Protein AF-A0A3N5G4N9-F1 (afdb_monomer_lite)

Secondary structure (DSSP, 8-state):
--HHHHHHHHHHHHHHIIIIITTTT---EEE--S---HHHHHHHHTTSSEEEETTTTB-SSSBPPHHHHHHHHHHHHHHHHTT-EEEEEEE--TT-HHHHHHHHHHHHHH-SSSEEEEEE-GGGTT-----GGGG----SB-S--EEETTEEEEEETTEEEEEETTTTEEEEEE--

Sequence (176 aa):
SDAAYKDDVAGFLEYLYSGYFHPQQRPLYANIIETRDPLVWNRYLQFLDGAMLEDFALGWDSYLNPFEWEQHMRMAETAQAQGKYAILVSQGAQNDLARQQFAFASYMLVANGFASFRYADADYYDEAWMYENYRLALGAPLGMRYQEGGAWRRDFENGTVSVDPAWHTAGIELKP

pLDDT: mean 95.36, std 4.6, range [60.84, 98.81]

Radius of gyration: 16.89 Å; chains: 1; bounding box: 38×44×47 Å

Foldseek 3Di:
DDPVVLVVLLVVLQCCQVVPAVVVVHFFEEADPVDLPLVSVVSSLVSGLAYEDAAQQQDQEGGDAPVSNVSSLVSLQVCVVVNHAYEYEHADDLPPVLLVQQRVLSCVLRDDPRYDYAYYHPVCPPDGRDDPLVVDCQAAWPDHWDDDDQWIKTHGPFWIWIHRSNVSGIDTDGHD

Structure (mmCIF, N/CA/C/O backbone):
data_AF-A0A3N5G4N9-F1
#
_entry.id   AF-A0A3N5G4N9-F1
#
loop_
_atom_site.group_PDB
_atom_site.id
_atom_site.type_symbol
_atom_site.label_atom_id
_atom_site.label_alt_id
_atom_site.label_comp_id
_atom_site.la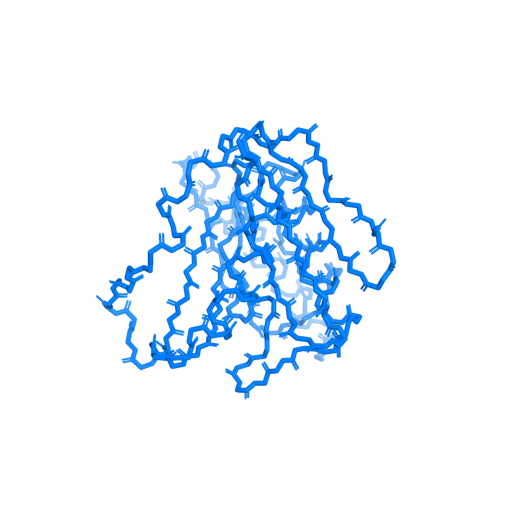bel_asym_id
_atom_site.label_entity_id
_atom_site.label_seq_id
_atom_site.pdbx_PDB_ins_code
_atom_site.Cartn_x
_atom_site.Cartn_y
_atom_site.Cartn_z
_atom_site.occupancy
_atom_site.B_iso_or_equiv
_atom_site.auth_seq_id
_atom_site.auth_comp_id
_atom_site.auth_asym_id
_atom_site.auth_atom_id
_atom_site.pdbx_PDB_model_num
ATOM 1 N N . SER A 1 1 ? -12.369 -21.715 -1.210 1.00 60.84 1 SER A N 1
ATOM 2 C CA . SER A 1 1 ? -12.663 -22.188 0.154 1.00 60.84 1 SER A CA 1
ATOM 3 C C . SER A 1 1 ? -14.154 -22.446 0.278 1.00 60.84 1 SER A C 1
ATOM 5 O O . SER A 1 1 ? -14.917 -21.928 -0.534 1.00 60.84 1 SER A O 1
ATOM 7 N N . ASP A 1 2 ? -14.550 -23.207 1.290 1.00 85.75 2 ASP A N 1
ATOM 8 C CA . ASP A 1 2 ? -15.950 -23.382 1.667 1.00 85.75 2 ASP A CA 1
ATOM 9 C C . ASP A 1 2 ? -16.543 -22.056 2.190 1.00 85.75 2 ASP A C 1
ATOM 11 O O . ASP A 1 2 ? -15.839 -21.270 2.834 1.00 85.75 2 ASP A O 1
ATOM 15 N N . ALA A 1 3 ? -17.806 -21.776 1.864 1.00 86.56 3 ALA A N 1
ATOM 16 C CA . ALA A 1 3 ? -18.514 -20.585 2.332 1.00 86.56 3 ALA A CA 1
ATOM 17 C C . ALA A 1 3 ? -18.782 -20.668 3.840 1.00 86.56 3 ALA A C 1
ATOM 19 O O . ALA A 1 3 ? -18.582 -19.677 4.536 1.00 86.56 3 ALA A O 1
ATOM 20 N N . ALA A 1 4 ? -19.105 -21.866 4.344 1.00 91.19 4 ALA A N 1
ATOM 21 C CA . ALA A 1 4 ? -19.313 -22.106 5.771 1.00 91.19 4 ALA A CA 1
ATOM 22 C C . ALA A 1 4 ? -18.055 -21.774 6.586 1.00 91.19 4 ALA A C 1
ATOM 24 O O . ALA A 1 4 ? -18.122 -21.040 7.563 1.00 91.19 4 ALA A O 1
ATOM 25 N N . TYR A 1 5 ? -16.880 -22.198 6.109 1.00 91.12 5 TYR A N 1
ATOM 26 C CA . TYR A 1 5 ? -15.610 -21.843 6.745 1.00 91.12 5 TYR A CA 1
ATOM 27 C C . TYR A 1 5 ? -15.390 -20.323 6.816 1.00 91.12 5 TYR A C 1
ATOM 29 O O . TYR A 1 5 ? -14.941 -19.804 7.834 1.00 91.12 5 TYR A O 1
ATOM 37 N N . LYS A 1 6 ? -15.722 -19.588 5.744 1.00 92.31 6 LYS A N 1
ATOM 38 C CA . LYS A 1 6 ? -15.614 -18.121 5.739 1.00 92.31 6 LYS A CA 1
ATOM 39 C C . LYS A 1 6 ? -16.591 -17.469 6.725 1.00 92.31 6 LYS A C 1
ATOM 41 O O . LYS A 1 6 ? -16.259 -16.456 7.336 1.00 92.31 6 LYS A O 1
ATOM 46 N N . ASP A 1 7 ? -17.784 -18.033 6.884 1.00 93.62 7 ASP A N 1
ATOM 47 C CA . ASP A 1 7 ? -18.762 -17.570 7.870 1.00 93.62 7 ASP A CA 1
ATOM 48 C C . ASP A 1 7 ? -18.278 -17.807 9.305 1.00 93.62 7 ASP A C 1
ATOM 50 O O . ASP A 1 7 ? -18.347 -16.892 10.128 1.00 93.62 7 ASP A O 1
ATOM 54 N N . ASP A 1 8 ? -17.714 -18.984 9.577 1.00 94.94 8 ASP A N 1
ATOM 55 C CA . ASP A 1 8 ? -17.178 -19.344 10.891 1.00 94.94 8 ASP A CA 1
ATOM 56 C C . ASP A 1 8 ? -16.013 -18.432 11.300 1.00 94.94 8 ASP A C 1
ATOM 58 O O . ASP A 1 8 ? -15.968 -17.955 12.436 1.00 94.94 8 ASP A O 1
ATOM 62 N N . VAL A 1 9 ? -15.098 -18.122 10.371 1.00 95.25 9 VAL A N 1
ATOM 63 C CA . VAL A 1 9 ? -14.001 -17.171 10.623 1.00 95.25 9 VAL A CA 1
ATOM 64 C C . VAL A 1 9 ? -14.551 -15.784 10.958 1.00 95.25 9 VAL A C 1
ATOM 66 O O . VAL A 1 9 ? -14.109 -15.175 11.931 1.00 95.25 9 VAL A O 1
ATOM 69 N N . ALA A 1 10 ? -15.546 -15.293 10.211 1.00 95.75 10 ALA A N 1
ATOM 70 C CA . ALA A 1 10 ? -16.161 -13.998 10.503 1.00 95.75 10 ALA A CA 1
ATOM 71 C C . ALA A 1 10 ? -16.814 -13.972 11.897 1.00 95.75 10 ALA A C 1
ATOM 73 O O . ALA A 1 10 ? -16.592 -13.026 12.649 1.00 95.75 10 ALA A O 1
ATOM 74 N N . GLY A 1 11 ? -17.567 -15.016 12.261 1.00 97.12 11 GLY A N 1
ATOM 75 C CA . GLY A 1 11 ? -18.198 -15.119 13.581 1.00 97.12 11 GLY A CA 1
ATOM 76 C C . GLY A 1 11 ? -17.182 -15.223 14.721 1.00 97.12 11 GLY A C 1
ATOM 77 O O . GLY A 1 11 ? -17.363 -14.623 15.781 1.00 97.12 11 GLY A O 1
ATOM 78 N N . PHE A 1 12 ? -16.071 -15.928 14.499 1.00 96.94 12 PHE A N 1
ATOM 79 C CA . PHE A 1 12 ? -14.979 -16.001 15.467 1.00 96.94 12 PHE A CA 1
ATOM 80 C C . PHE A 1 12 ? -14.306 -14.639 15.684 1.00 96.94 12 PHE A C 1
ATOM 82 O O . PHE A 1 12 ? -14.073 -14.244 16.829 1.00 96.94 12 PHE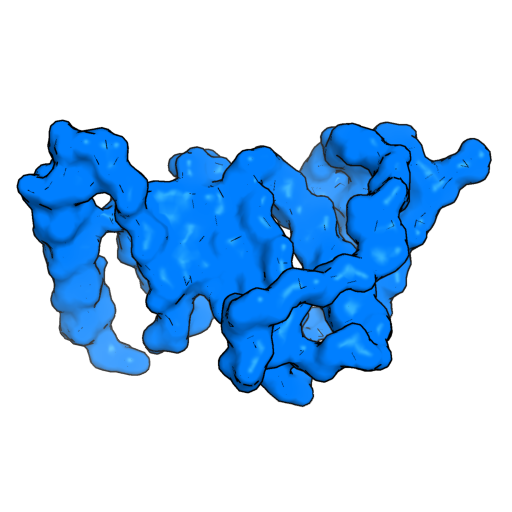 A O 1
ATOM 89 N N . LEU A 1 13 ? -14.038 -13.896 14.605 1.00 97.50 13 LEU A N 1
ATOM 90 C CA . LEU A 1 13 ? -13.487 -12.542 14.690 1.00 97.50 13 LEU A CA 1
ATOM 91 C C . LEU A 1 13 ? -14.443 -11.591 15.418 1.00 97.50 13 LEU A C 1
ATOM 93 O O . LEU A 1 13 ? -14.007 -10.864 16.308 1.00 97.50 13 LEU A O 1
ATOM 97 N N . GLU A 1 14 ? -15.740 -11.635 15.107 1.00 98.12 14 GLU A N 1
ATOM 98 C CA . GLU A 1 14 ? -16.757 -10.834 15.797 1.00 98.12 14 GLU A CA 1
ATOM 99 C C . GLU A 1 14 ? -16.785 -11.130 17.300 1.00 98.12 14 GLU A C 1
ATOM 101 O O . GLU A 1 14 ? -16.775 -10.202 18.116 1.00 98.12 14 GLU A O 1
ATOM 106 N N . TYR A 1 15 ? -16.766 -12.411 17.677 1.00 98.19 15 TYR A N 1
ATOM 107 C CA . TYR A 1 15 ? -16.748 -12.837 19.075 1.00 98.19 15 TYR A CA 1
ATOM 108 C C . TYR A 1 15 ? -15.516 -12.306 19.824 1.00 98.19 15 TYR A C 1
ATOM 110 O O . TYR A 1 15 ? -15.647 -11.749 20.917 1.00 98.19 15 TYR A O 1
ATOM 118 N N . LEU A 1 16 ? -14.320 -12.426 19.237 1.00 97.81 16 LEU A N 1
ATOM 119 C CA . LEU A 1 16 ? -13.088 -11.906 19.839 1.00 97.81 16 LEU A CA 1
ATOM 120 C C . LEU A 1 16 ? -13.094 -10.378 19.936 1.00 97.81 16 LEU A C 1
ATOM 122 O O . LEU A 1 16 ? -12.742 -9.818 20.981 1.00 97.81 16 LEU A O 1
ATOM 126 N N . TYR A 1 17 ? -13.483 -9.705 18.853 1.00 98.06 17 TYR A N 1
ATOM 127 C CA . TYR A 1 17 ? -13.454 -8.252 18.763 1.00 98.06 17 TYR A CA 1
ATOM 128 C C . TYR A 1 17 ? -14.420 -7.626 19.763 1.00 98.06 17 TYR A C 1
ATOM 130 O O . TYR A 1 17 ? -14.009 -6.835 20.612 1.00 98.06 17 TYR A O 1
ATOM 138 N N . SER A 1 18 ? -15.691 -8.030 19.711 1.00 97.19 18 SER A N 1
ATOM 139 C CA . SER A 1 18 ? -16.747 -7.469 20.557 1.00 97.19 18 SER A CA 1
ATOM 140 C C . SER A 1 18 ? -16.674 -7.945 22.009 1.00 97.19 18 SER A C 1
ATOM 142 O O . SER A 1 18 ? -17.026 -7.191 22.914 1.00 97.19 18 SER A O 1
ATOM 144 N N . GLY A 1 19 ? -16.202 -9.172 22.248 1.00 97.44 19 GLY A N 1
ATOM 145 C CA . GLY A 1 19 ? -16.170 -9.780 23.576 1.00 97.44 19 GLY A CA 1
ATOM 146 C C . GLY A 1 19 ? -14.926 -9.447 24.397 1.00 97.44 19 GLY A C 1
ATOM 147 O O . GLY A 1 19 ? -14.992 -9.455 25.627 1.00 97.44 19 GLY A O 1
ATOM 148 N N . TYR A 1 20 ? -13.792 -9.152 23.750 1.00 97.12 20 TYR A N 1
ATOM 149 C CA . TYR A 1 20 ? -12.517 -8.970 24.446 1.00 97.12 20 TYR A CA 1
ATOM 150 C C . TYR A 1 20 ? -11.731 -7.739 23.994 1.00 97.12 20 TYR A C 1
ATOM 152 O O . TYR A 1 20 ? -11.414 -6.894 24.826 1.00 97.12 20 TYR A O 1
ATOM 160 N N . PHE A 1 21 ? -11.403 -7.609 22.708 1.00 98.12 21 PHE A N 1
ATOM 161 C CA . PHE A 1 21 ? -10.451 -6.583 22.261 1.00 98.12 21 PHE A CA 1
ATOM 162 C C . PHE A 1 21 ? -11.024 -5.164 22.338 1.00 98.12 21 PHE A C 1
ATOM 164 O O . PHE A 1 21 ? -10.458 -4.305 23.022 1.00 98.12 21 PHE A O 1
ATOM 171 N N . HIS A 1 22 ? -12.179 -4.934 21.712 1.00 95.81 22 HIS A N 1
ATOM 172 C CA . HIS A 1 22 ? -12.787 -3.611 21.628 1.00 95.81 22 HIS A CA 1
ATOM 173 C C . HIS A 1 22 ? -13.201 -3.045 23.003 1.00 95.81 22 HIS A C 1
ATOM 175 O O . HIS A 1 22 ? -12.809 -1.915 23.307 1.00 95.81 22 HIS A O 1
ATOM 181 N N . PRO A 1 23 ? -13.873 -3.801 23.905 1.00 97.62 23 PRO A N 1
ATOM 182 C CA . PRO A 1 23 ? -14.206 -3.300 25.245 1.00 97.62 23 PRO A CA 1
ATOM 183 C C . PRO A 1 23 ? -12.982 -2.959 26.102 1.00 97.62 23 PRO A C 1
ATOM 185 O O . PRO A 1 23 ? -13.058 -2.097 26.975 1.00 97.62 23 PRO A O 1
ATOM 188 N N . GLN A 1 24 ? -11.853 -3.633 25.863 1.00 97.62 24 GLN A N 1
ATOM 189 C CA . GLN A 1 24 ? -10.592 -3.404 26.573 1.00 97.62 24 GLN A CA 1
ATOM 190 C C . GLN A 1 24 ? -9.720 -2.335 25.901 1.00 97.62 24 GLN A C 1
ATOM 192 O O . GLN A 1 24 ? -8.593 -2.116 26.346 1.00 97.62 24 GLN A O 1
ATOM 197 N N . GLN A 1 25 ? -10.211 -1.690 24.833 1.00 96.50 25 GLN A N 1
ATOM 198 C CA . GLN A 1 25 ? -9.469 -0.705 24.038 1.00 96.50 25 GLN A CA 1
ATOM 199 C C . GLN A 1 25 ? -8.128 -1.249 23.520 1.00 96.50 25 GLN A C 1
ATOM 201 O O . GLN A 1 25 ? -7.128 -0.533 23.452 1.00 96.50 25 GLN A O 1
ATOM 206 N N . ARG A 1 26 ? -8.091 -2.541 23.180 1.00 96.94 26 ARG A N 1
ATOM 207 C CA . ARG A 1 26 ? -6.909 -3.199 22.620 1.00 96.94 26 ARG A CA 1
ATOM 208 C C . ARG A 1 26 ? -7.102 -3.374 21.123 1.00 96.94 26 ARG A C 1
ATOM 210 O O . ARG A 1 26 ? -8.123 -3.942 20.741 1.00 96.94 26 ARG A O 1
ATOM 217 N N . PRO A 1 27 ? -6.139 -2.949 20.291 1.00 97.12 27 PRO A N 1
ATOM 218 C CA . PRO A 1 27 ? -6.274 -3.131 18.863 1.00 97.12 27 PRO A CA 1
ATOM 219 C C . PRO A 1 27 ? -6.158 -4.611 18.488 1.00 97.12 27 PRO A C 1
ATOM 221 O O . PRO A 1 27 ? -5.326 -5.336 19.044 1.00 97.12 27 PRO A O 1
ATOM 224 N N . LEU A 1 28 ? -6.969 -5.042 17.526 1.00 97.69 28 LEU A N 1
ATOM 225 C CA . LEU A 1 28 ? -6.906 -6.368 16.924 1.00 97.69 28 LEU A CA 1
ATOM 226 C C . LEU A 1 28 ? -6.507 -6.256 15.452 1.00 97.69 28 LEU A C 1
ATOM 228 O O . LEU A 1 28 ? -7.251 -5.715 14.635 1.00 97.69 28 LEU A O 1
ATOM 232 N N . TYR A 1 29 ? -5.342 -6.805 15.120 1.00 97.06 29 TYR A N 1
ATOM 233 C CA . TYR A 1 29 ? -4.839 -6.900 13.753 1.00 97.06 29 TYR A CA 1
ATOM 234 C C . TYR A 1 29 ? -4.744 -8.364 13.338 1.00 97.06 29 TYR A C 1
ATOM 236 O O . TYR A 1 29 ? -4.354 -9.206 14.149 1.00 97.06 29 TYR A O 1
ATOM 244 N N . ALA A 1 30 ? -5.057 -8.666 12.080 1.00 95.69 30 ALA A N 1
ATOM 245 C CA . ALA A 1 30 ? -4.923 -10.013 11.531 1.00 95.69 30 ALA A CA 1
ATOM 246 C C . ALA A 1 30 ? -4.026 -10.030 10.292 1.00 95.69 30 ALA A C 1
ATOM 248 O O . ALA A 1 30 ? -4.042 -9.093 9.495 1.00 95.69 30 ALA A O 1
ATOM 249 N N . ASN A 1 31 ? -3.288 -11.124 10.109 1.00 94.25 31 ASN A N 1
ATOM 250 C CA . ASN A 1 31 ? -2.727 -11.475 8.809 1.00 94.25 31 ASN A CA 1
ATOM 251 C C . ASN A 1 31 ? -3.743 -12.351 8.064 1.00 94.25 31 ASN A C 1
ATOM 253 O O . ASN A 1 31 ? -3.988 -13.482 8.483 1.00 94.25 31 ASN A O 1
ATOM 257 N N . ILE A 1 32 ? -4.380 -11.802 7.026 1.00 91.31 32 ILE A N 1
ATOM 258 C CA . ILE A 1 32 ? -5.468 -12.459 6.284 1.00 91.31 32 ILE A CA 1
ATOM 259 C C . ILE A 1 32 ? -4.869 -13.100 5.027 1.00 91.31 32 ILE A C 1
ATOM 261 O O . ILE A 1 32 ? -4.828 -12.483 3.964 1.00 91.31 32 ILE A O 1
ATOM 265 N N . ILE A 1 33 ? -4.374 -14.332 5.160 1.00 85.75 33 ILE A N 1
ATOM 266 C CA . ILE A 1 33 ? -3.656 -15.067 4.097 1.00 85.75 33 ILE A CA 1
ATOM 267 C C . ILE A 1 33 ? -4.523 -16.115 3.392 1.00 85.75 33 ILE A C 1
ATOM 269 O O . ILE A 1 33 ? -4.200 -16.592 2.307 1.00 85.75 33 ILE A O 1
ATOM 273 N N . GLU A 1 34 ? -5.637 -16.502 4.003 1.00 79.44 34 GLU A N 1
ATOM 274 C CA . GLU A 1 34 ? -6.504 -17.586 3.546 1.00 79.44 34 GLU A CA 1
ATOM 275 C C . GLU A 1 34 ? -7.362 -17.213 2.328 1.00 79.44 34 GLU A C 1
ATOM 277 O O . GLU A 1 34 ? -8.017 -18.073 1.730 1.00 79.44 34 GLU A O 1
ATOM 282 N N . THR A 1 35 ? -7.398 -15.929 1.963 1.00 82.44 35 THR A N 1
ATOM 283 C CA . THR A 1 35 ? -8.207 -15.415 0.861 1.00 82.44 35 THR A CA 1
ATOM 284 C C . THR A 1 35 ? -7.587 -14.173 0.226 1.00 82.44 35 THR A C 1
ATOM 286 O O . THR A 1 35 ? -7.153 -13.261 0.918 1.00 82.44 35 THR A O 1
ATOM 289 N N . ARG A 1 36 ? -7.641 -14.108 -1.109 1.00 79.81 36 ARG A N 1
ATOM 290 C CA . ARG A 1 36 ? -7.368 -12.890 -1.896 1.00 79.81 36 ARG A CA 1
ATOM 291 C C . ARG A 1 36 ? -8.641 -12.199 -2.394 1.00 79.81 36 ARG A C 1
ATOM 293 O O . ARG A 1 36 ? -8.575 -11.219 -3.119 1.00 79.81 36 ARG A O 1
ATOM 300 N N . ASP A 1 37 ? -9.813 -12.729 -2.037 1.00 88.62 37 ASP A N 1
ATOM 301 C CA . ASP A 1 37 ? -11.107 -12.139 -2.387 1.00 88.62 37 ASP A CA 1
ATOM 302 C C . ASP A 1 37 ? -11.346 -10.857 -1.565 1.00 88.62 37 ASP A C 1
ATOM 304 O O . ASP A 1 37 ? -11.524 -10.959 -0.341 1.00 88.62 37 ASP A O 1
ATOM 308 N N . PRO A 1 38 ? -11.405 -9.667 -2.200 1.00 90.31 38 PRO A N 1
ATOM 309 C CA . PRO A 1 38 ? -11.577 -8.404 -1.488 1.00 90.31 38 PRO A CA 1
ATOM 310 C C . PRO A 1 38 ? -12.880 -8.328 -0.687 1.00 90.31 38 PRO A C 1
ATOM 312 O O . PRO A 1 38 ? -12.927 -7.641 0.332 1.00 90.31 38 PRO A O 1
ATOM 315 N N . LEU A 1 39 ? -13.939 -9.032 -1.108 1.00 91.88 39 LEU A N 1
ATOM 316 C CA . LEU A 1 39 ? -15.220 -9.023 -0.395 1.00 91.88 39 LEU A CA 1
ATOM 317 C C . LEU A 1 39 ? -15.115 -9.757 0.941 1.00 91.88 39 LEU A C 1
ATOM 319 O O . LEU A 1 39 ? -15.643 -9.297 1.952 1.00 91.88 39 LEU A O 1
ATOM 323 N N . VAL A 1 40 ? -14.409 -10.886 0.950 1.00 93.00 40 VAL A N 1
ATOM 324 C CA . VAL A 1 40 ? -14.195 -11.688 2.160 1.00 93.00 40 VAL A CA 1
ATOM 325 C C . VAL A 1 40 ? -13.225 -10.971 3.090 1.00 93.00 40 VAL A C 1
ATOM 327 O O . VAL A 1 40 ? -13.497 -10.851 4.280 1.00 93.00 40 VAL A O 1
ATOM 330 N N . TRP A 1 41 ? -12.143 -10.421 2.536 1.00 93.69 41 TRP A N 1
ATOM 331 C CA . TRP A 1 41 ? -11.179 -9.634 3.298 1.00 93.69 41 TRP A CA 1
ATOM 332 C C . TRP A 1 41 ? -11.847 -8.432 3.983 1.00 93.69 41 TRP A C 1
ATOM 334 O O . TRP A 1 41 ? -11.704 -8.237 5.188 1.00 93.69 41 TRP A O 1
ATOM 344 N N . ASN A 1 42 ? -12.674 -7.679 3.247 1.00 93.38 42 ASN A N 1
ATOM 345 C CA . ASN A 1 42 ? -13.410 -6.540 3.795 1.00 93.38 42 ASN A CA 1
ATOM 346 C C . ASN A 1 42 ? -14.457 -6.947 4.845 1.00 93.38 42 ASN A C 1
ATOM 348 O O . ASN A 1 42 ? -14.701 -6.206 5.797 1.00 93.38 42 ASN A O 1
ATOM 352 N N . ARG A 1 43 ? -15.072 -8.128 4.697 1.00 95.25 43 ARG A N 1
ATOM 353 C CA . ARG A 1 43 ? -15.979 -8.680 5.709 1.00 95.25 43 ARG A CA 1
ATOM 354 C C . ARG A 1 43 ? -15.249 -8.944 7.024 1.00 95.25 43 ARG A C 1
ATOM 356 O O . ARG A 1 43 ? -15.767 -8.575 8.071 1.00 95.25 43 ARG A O 1
ATOM 363 N N . TYR A 1 44 ? -14.067 -9.551 6.980 1.00 96.38 44 TYR A N 1
ATOM 364 C CA . TYR A 1 44 ? -13.268 -9.786 8.186 1.00 96.38 44 TYR A CA 1
ATOM 365 C C . TYR A 1 44 ? -12.779 -8.483 8.814 1.00 96.38 44 TYR A C 1
ATOM 367 O O . TYR A 1 44 ? -12.820 -8.340 10.033 1.00 96.38 44 TYR A O 1
ATOM 375 N N . LEU A 1 45 ? -12.411 -7.500 7.989 1.00 96.38 45 LEU A N 1
ATOM 376 C CA . LEU A 1 45 ? -11.960 -6.189 8.450 1.00 96.38 45 LEU A CA 1
ATOM 377 C C . LEU A 1 45 ? -12.998 -5.444 9.313 1.00 96.38 45 LEU A C 1
ATOM 379 O O . LEU A 1 45 ? -12.618 -4.629 10.154 1.00 96.38 45 LEU A O 1
ATOM 383 N N . GLN A 1 46 ? -14.298 -5.743 9.173 1.00 96.44 46 GLN A N 1
ATOM 384 C CA . GLN A 1 46 ? -15.340 -5.159 10.033 1.00 96.44 46 GLN A CA 1
ATOM 385 C C . GLN A 1 46 ? -15.103 -5.440 11.526 1.00 96.44 46 GLN A C 1
ATOM 387 O O . GLN A 1 46 ? -15.491 -4.633 12.370 1.00 96.44 46 GLN A O 1
ATOM 392 N N . PHE A 1 47 ? -14.422 -6.543 11.845 1.00 97.69 47 PHE A N 1
ATOM 393 C CA . PHE A 1 47 ? -14.145 -7.005 13.206 1.00 97.69 47 PHE A CA 1
ATOM 394 C C . PHE A 1 47 ? -12.656 -6.914 13.567 1.00 97.69 47 PHE A C 1
ATOM 396 O O . PHE A 1 47 ? -12.162 -7.657 14.410 1.00 97.69 47 PHE A O 1
ATOM 403 N N . LEU A 1 48 ? -11.924 -6.020 12.902 1.00 97.88 48 LEU A N 1
ATOM 404 C CA . LEU A 1 48 ? -10.502 -5.767 13.121 1.00 97.88 48 LEU A CA 1
ATOM 405 C C . LEU A 1 48 ? -10.254 -4.259 13.173 1.00 97.88 48 LEU A C 1
ATOM 407 O O . LEU A 1 48 ? -11.031 -3.480 12.626 1.00 97.88 48 LEU A O 1
ATOM 411 N N . ASP A 1 49 ? -9.155 -3.827 13.781 1.00 98.38 49 ASP A N 1
ATOM 412 C CA . ASP A 1 49 ? -8.673 -2.438 13.703 1.00 98.38 49 ASP A CA 1
ATOM 413 C C . ASP A 1 49 ? -7.698 -2.234 12.534 1.00 98.38 49 ASP A C 1
ATOM 415 O O . ASP A 1 49 ? -7.347 -1.109 12.178 1.00 98.38 49 ASP A O 1
ATOM 419 N N . GLY A 1 50 ? -7.296 -3.327 11.891 1.00 97.88 50 GLY A N 1
ATOM 420 C CA . GLY A 1 50 ? -6.509 -3.336 10.672 1.00 97.88 50 GLY A CA 1
ATOM 421 C C . GLY A 1 50 ? -6.139 -4.751 10.250 1.00 97.88 50 GLY A C 1
ATOM 422 O O . GLY A 1 50 ? -6.355 -5.715 10.986 1.00 97.88 50 GLY A O 1
ATOM 423 N N . ALA A 1 51 ? -5.559 -4.882 9.068 1.00 97.12 51 ALA A N 1
ATOM 424 C CA . ALA A 1 51 ? -5.136 -6.171 8.547 1.00 97.12 51 ALA A CA 1
ATOM 425 C C . ALA A 1 51 ? -3.865 -6.050 7.709 1.00 97.12 51 ALA A C 1
ATOM 427 O O . ALA A 1 51 ? -3.566 -4.996 7.139 1.00 97.12 51 ALA A O 1
ATOM 428 N N . MET A 1 52 ? -3.121 -7.150 7.656 1.00 96.31 52 MET A N 1
ATOM 429 C CA . MET A 1 52 ? -1.942 -7.298 6.819 1.00 96.31 52 MET A CA 1
ATOM 430 C C . MET A 1 52 ? -2.307 -7.881 5.454 1.00 96.31 52 MET A C 1
ATOM 432 O O . MET A 1 52 ? -3.180 -8.746 5.355 1.00 96.31 52 MET A O 1
ATOM 436 N N . LEU A 1 53 ? -1.610 -7.406 4.422 1.00 94.19 53 LEU A N 1
ATOM 437 C CA . LEU A 1 53 ? -1.519 -8.051 3.117 1.00 94.19 53 LEU A CA 1
ATOM 438 C C . LEU A 1 53 ? -0.053 -8.440 2.897 1.00 94.19 53 LEU A C 1
ATOM 440 O O . LEU A 1 53 ? 0.794 -7.560 2.737 1.00 94.19 53 LEU A O 1
ATOM 444 N N . GLU A 1 54 ? 0.239 -9.740 2.985 1.00 91.75 54 GLU A N 1
ATOM 445 C CA . GLU A 1 54 ? 1.612 -10.265 3.099 1.00 91.75 54 GLU A CA 1
ATOM 446 C C . GLU A 1 54 ? 2.383 -10.307 1.765 1.00 91.75 54 GLU A C 1
ATOM 448 O O . GLU A 1 54 ? 3.608 -10.413 1.749 1.00 91.75 54 GLU A O 1
ATOM 453 N N . ASP A 1 55 ? 1.659 -10.172 0.654 1.00 93.25 55 ASP A N 1
ATOM 454 C CA . ASP A 1 55 ? 2.148 -10.049 -0.718 1.00 93.25 55 ASP A CA 1
ATOM 455 C C . ASP A 1 55 ? 1.598 -8.766 -1.379 1.00 93.25 55 ASP A C 1
ATOM 457 O O . ASP A 1 55 ? 1.155 -8.732 -2.522 1.00 93.25 55 ASP A O 1
ATOM 461 N N . PHE A 1 56 ? 1.575 -7.644 -0.662 1.00 96.38 56 PHE A N 1
ATOM 462 C CA . PHE A 1 56 ? 1.125 -6.372 -1.223 1.00 96.38 56 PHE A CA 1
ATOM 463 C C . PHE A 1 56 ? 1.886 -6.010 -2.512 1.00 96.38 56 PHE A C 1
ATOM 465 O O . PHE A 1 56 ? 3.108 -6.143 -2.591 1.00 96.38 56 PHE A O 1
ATOM 472 N N . ALA A 1 57 ? 1.140 -5.528 -3.517 1.00 97.12 57 ALA A N 1
ATOM 473 C CA . ALA A 1 57 ? 1.600 -5.132 -4.856 1.00 97.12 57 ALA A CA 1
ATOM 474 C C . ALA A 1 57 ? 2.339 -6.203 -5.691 1.00 97.12 57 ALA A C 1
ATOM 476 O O . ALA A 1 57 ? 2.606 -5.971 -6.867 1.00 97.12 57 ALA A O 1
ATOM 477 N N . LEU A 1 58 ? 2.668 -7.363 -5.130 1.00 94.94 58 LEU A N 1
ATOM 478 C CA . LEU A 1 58 ? 3.514 -8.385 -5.741 1.00 94.94 58 LEU A CA 1
ATOM 479 C C . LEU A 1 58 ? 2.934 -9.781 -5.463 1.00 94.94 58 LEU A C 1
ATOM 481 O O . LEU A 1 58 ? 1.993 -9.940 -4.707 1.00 94.94 58 LEU A O 1
ATOM 485 N N . GLY A 1 59 ? 3.447 -10.816 -6.114 1.00 90.06 59 GLY A N 1
ATOM 486 C CA . GLY A 1 59 ? 3.305 -12.180 -5.604 1.00 90.06 59 GLY A CA 1
ATOM 487 C C . GLY A 1 59 ? 4.429 -12.485 -4.615 1.00 90.06 59 GLY A C 1
ATOM 488 O O . GLY A 1 59 ? 5.311 -11.654 -4.411 1.00 90.06 59 GLY A O 1
ATOM 489 N N . TRP A 1 60 ? 4.461 -13.703 -4.076 1.00 86.94 60 TRP A N 1
ATOM 490 C CA . TRP A 1 60 ? 5.599 -14.182 -3.279 1.00 86.94 60 TRP A CA 1
ATOM 491 C C . TRP A 1 60 ? 6.908 -14.130 -4.086 1.00 86.94 60 TRP A C 1
ATOM 493 O O . TRP A 1 60 ? 7.827 -13.412 -3.708 1.00 86.94 60 TRP A O 1
ATOM 503 N N . ASP A 1 61 ? 6.914 -14.736 -5.281 1.00 87.12 61 ASP A N 1
ATOM 504 C CA . ASP A 1 61 ? 8.104 -14.822 -6.152 1.00 87.12 61 ASP A CA 1
ATOM 505 C C . ASP A 1 61 ? 7.896 -14.192 -7.542 1.00 87.12 61 ASP A C 1
ATOM 507 O O . ASP A 1 61 ? 8.689 -14.375 -8.465 1.00 87.12 61 ASP A O 1
ATOM 511 N N . SER A 1 62 ? 6.787 -13.476 -7.739 1.00 93.00 62 SER A N 1
ATOM 512 C CA . SER A 1 62 ? 6.386 -12.939 -9.044 1.00 93.00 62 SER A CA 1
ATOM 513 C C . SER A 1 62 ? 5.822 -11.528 -8.934 1.00 93.00 62 SER A C 1
ATOM 515 O O . SER A 1 62 ? 5.653 -10.992 -7.837 1.00 93.00 62 SER A O 1
ATOM 517 N N . TYR A 1 63 ? 5.578 -10.890 -10.073 1.00 96.00 63 TYR A N 1
ATOM 518 C CA . TYR A 1 63 ? 4.716 -9.715 -10.141 1.00 96.00 63 TYR A CA 1
ATOM 519 C C . TYR A 1 63 ? 3.270 -10.168 -10.347 1.00 96.00 63 TYR A C 1
ATOM 521 O O . TYR A 1 63 ? 3.017 -11.181 -11.005 1.00 96.00 63 TYR A O 1
ATOM 529 N N . LEU A 1 64 ? 2.335 -9.417 -9.772 1.00 96.19 64 LEU A N 1
ATOM 530 C CA . LEU A 1 64 ? 0.910 -9.598 -10.025 1.00 96.19 64 LEU A CA 1
ATOM 531 C C . LEU A 1 64 ? 0.564 -9.100 -11.420 1.00 96.19 64 LEU A C 1
ATOM 533 O O . LEU A 1 64 ? 1.184 -8.164 -11.924 1.00 96.19 64 LEU A O 1
ATOM 537 N N . ASN A 1 65 ? -0.481 -9.667 -12.017 1.00 96.38 65 ASN A N 1
ATOM 538 C CA . ASN A 1 65 ? -1.033 -9.045 -13.213 1.00 96.38 65 ASN A CA 1
ATOM 539 C C . ASN A 1 65 ? -1.733 -7.711 -12.851 1.00 96.38 65 ASN A C 1
ATOM 541 O O . ASN A 1 65 ? -2.114 -7.509 -11.692 1.00 96.38 65 ASN A O 1
AT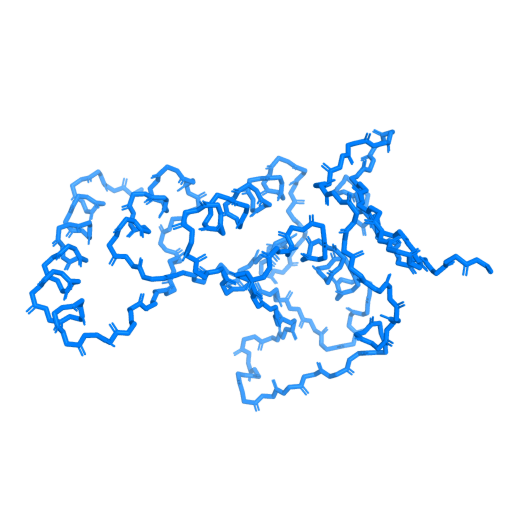OM 545 N N . PRO A 1 66 ? -1.965 -6.802 -13.819 1.00 97.19 66 PRO A N 1
ATOM 546 C CA . PRO A 1 66 ? -2.533 -5.481 -13.538 1.00 97.19 66 PRO A CA 1
ATOM 547 C C . PRO A 1 66 ? -3.860 -5.485 -12.772 1.00 97.19 66 PRO A C 1
ATOM 549 O O . PRO A 1 66 ? -4.114 -4.573 -11.989 1.00 97.19 66 PRO A O 1
ATOM 552 N N . PHE A 1 67 ? -4.708 -6.497 -12.978 1.00 95.94 67 PHE A N 1
ATOM 553 C CA . PHE A 1 67 ? -5.984 -6.607 -12.275 1.00 95.94 67 PHE A CA 1
ATOM 554 C C . PHE A 1 67 ? -5.787 -6.971 -10.798 1.00 95.94 67 PHE A C 1
ATOM 556 O O . PHE A 1 67 ? -6.375 -6.330 -9.932 1.00 95.94 67 PHE A O 1
ATOM 563 N N . GLU A 1 68 ? -4.935 -7.952 -10.503 1.00 95.88 68 GLU A N 1
ATOM 564 C CA . GLU A 1 68 ? -4.607 -8.358 -9.128 1.00 95.88 68 GLU A CA 1
ATOM 565 C C . GLU A 1 68 ? -3.892 -7.235 -8.362 1.00 95.88 68 GLU A C 1
ATOM 567 O O . GLU A 1 68 ? -4.250 -6.928 -7.224 1.00 95.88 68 GLU A O 1
ATOM 572 N N . TRP A 1 69 ? -2.937 -6.558 -9.008 1.00 97.50 69 TRP A N 1
ATOM 573 C CA . TRP A 1 69 ? -2.263 -5.391 -8.433 1.00 97.50 69 TRP A CA 1
ATOM 574 C C . TRP A 1 69 ? -3.270 -4.299 -8.045 1.00 97.50 69 TRP A C 1
ATOM 576 O O . TRP A 1 69 ? -3.246 -3.780 -6.929 1.00 97.50 69 TRP A O 1
ATOM 586 N N . GLU A 1 70 ? -4.213 -3.995 -8.940 1.00 97.12 70 GLU A N 1
ATOM 587 C CA . GLU A 1 70 ? -5.269 -3.010 -8.701 1.00 97.12 70 GLU A CA 1
ATOM 588 C C . GLU A 1 70 ? -6.203 -3.436 -7.556 1.00 97.12 70 GLU A C 1
ATOM 590 O O . GLU A 1 70 ? -6.655 -2.591 -6.779 1.00 97.12 70 GLU A O 1
ATOM 595 N N . GLN A 1 71 ? -6.477 -4.736 -7.402 1.00 96.00 71 GLN A N 1
ATOM 596 C CA . GLN A 1 71 ? -7.224 -5.248 -6.250 1.00 96.00 71 GLN A CA 1
ATOM 597 C C . GLN A 1 71 ? -6.477 -4.991 -4.937 1.00 96.00 71 GLN A C 1
ATOM 599 O O . GLN A 1 71 ? -7.098 -4.507 -3.991 1.00 96.00 71 GLN A O 1
ATOM 604 N N . HIS A 1 72 ? -5.160 -5.226 -4.891 1.00 96.62 72 HIS A N 1
ATOM 605 C CA . HIS A 1 72 ? -4.345 -4.937 -3.705 1.00 96.62 72 HIS A CA 1
ATOM 606 C C . HIS A 1 72 ? -4.397 -3.442 -3.350 1.00 96.62 72 HIS A C 1
ATOM 608 O O . HIS A 1 72 ? -4.568 -3.095 -2.178 1.00 96.62 72 HIS A O 1
ATOM 614 N N . MET A 1 73 ? -4.338 -2.552 -4.352 1.00 97.94 73 MET A N 1
ATOM 615 C CA . MET A 1 73 ? -4.469 -1.107 -4.124 1.00 97.94 73 MET A CA 1
ATOM 616 C C . MET A 1 73 ? -5.821 -0.762 -3.496 1.00 97.94 73 MET A C 1
ATOM 618 O O . MET A 1 73 ? -5.879 -0.094 -2.464 1.00 97.94 73 MET A O 1
ATOM 622 N N . ARG A 1 74 ? -6.914 -1.286 -4.063 1.00 96.25 74 ARG A N 1
ATOM 623 C CA . ARG A 1 74 ? -8.275 -1.022 -3.574 1.00 96.25 74 ARG A CA 1
ATOM 624 C C . ARG A 1 74 ? -8.523 -1.566 -2.176 1.00 96.25 74 ARG A C 1
ATOM 626 O O . ARG A 1 74 ? -9.261 -0.943 -1.415 1.00 96.25 74 ARG A O 1
ATOM 633 N N . MET A 1 75 ? -7.935 -2.709 -1.829 1.00 96.06 75 MET A N 1
ATOM 634 C CA . MET A 1 75 ? -8.018 -3.269 -0.477 1.00 96.06 75 MET A CA 1
ATOM 635 C C . MET A 1 75 ? -7.370 -2.325 0.543 1.00 96.06 75 MET A C 1
ATOM 637 O O . MET A 1 75 ? -8.002 -1.984 1.545 1.00 96.06 75 MET A O 1
ATOM 641 N N . ALA A 1 76 ? -6.165 -1.826 0.249 1.00 97.25 76 ALA A N 1
ATOM 642 C CA . ALA A 1 76 ? -5.475 -0.855 1.097 1.00 97.25 76 ALA A CA 1
ATOM 643 C C . ALA A 1 76 ? -6.230 0.483 1.195 1.00 97.25 76 ALA A C 1
ATOM 645 O O . ALA A 1 76 ? -6.364 1.045 2.282 1.00 97.25 76 ALA A O 1
ATOM 646 N N . GLU A 1 77 ? -6.754 1.000 0.082 1.00 97.44 77 GLU A N 1
ATOM 647 C CA . GLU A 1 77 ? -7.554 2.235 0.052 1.00 97.44 77 GLU A CA 1
ATOM 648 C C . GLU A 1 77 ? -8.847 2.087 0.869 1.00 97.44 77 GLU A C 1
ATOM 650 O O . GLU A 1 77 ? -9.181 2.954 1.678 1.00 97.44 77 GLU A O 1
ATOM 655 N N . THR A 1 78 ? -9.546 0.959 0.712 1.00 96.00 78 THR A N 1
ATOM 656 C CA . THR A 1 78 ? -10.802 0.658 1.416 1.00 96.00 78 THR A CA 1
ATOM 657 C C . THR A 1 78 ? -10.590 0.551 2.922 1.00 96.00 78 THR A C 1
ATOM 659 O O . THR A 1 78 ? -11.382 1.104 3.684 1.00 96.00 78 THR A O 1
ATOM 662 N N . ALA A 1 79 ? -9.520 -0.114 3.362 1.00 97.12 79 ALA A N 1
ATOM 663 C CA . ALA A 1 79 ? -9.214 -0.238 4.782 1.00 97.12 79 ALA A CA 1
ATOM 664 C C . ALA A 1 79 ? -8.993 1.128 5.435 1.00 97.12 79 ALA A C 1
ATOM 666 O O . ALA A 1 79 ? -9.644 1.469 6.423 1.00 97.12 79 ALA A O 1
ATOM 667 N N . GLN A 1 80 ? -8.150 1.953 4.816 1.00 97.81 80 GLN A N 1
ATOM 668 C CA . GLN A 1 80 ? -7.850 3.289 5.318 1.00 97.81 80 GLN A CA 1
ATOM 669 C C . GLN A 1 80 ? -9.086 4.197 5.307 1.00 97.81 80 GLN A C 1
ATOM 671 O O . GLN A 1 80 ? -9.302 4.946 6.257 1.00 97.81 80 GLN A O 1
ATOM 676 N N . ALA A 1 81 ? -9.939 4.100 4.281 1.00 96.81 81 ALA A N 1
ATOM 677 C CA . ALA A 1 81 ? -11.201 4.839 4.217 1.00 96.81 81 ALA A CA 1
ATOM 678 C C . ALA A 1 81 ? -12.184 4.458 5.342 1.00 96.81 81 ALA A C 1
ATOM 680 O O . ALA A 1 81 ? -13.020 5.273 5.728 1.00 96.81 81 ALA A O 1
ATOM 681 N N . GLN A 1 82 ? -12.069 3.249 5.898 1.00 96.94 82 GLN A N 1
ATOM 682 C CA . GLN A 1 82 ? -12.827 2.789 7.068 1.00 96.94 82 GLN A CA 1
ATOM 683 C C . GLN A 1 82 ? -12.140 3.123 8.406 1.00 96.94 82 GLN A C 1
ATOM 685 O O . GLN A 1 82 ? -12.607 2.692 9.460 1.00 96.94 82 GLN A O 1
ATOM 690 N N . GLY A 1 83 ? -11.026 3.864 8.385 1.00 97.12 83 GLY A N 1
ATOM 691 C CA . GLY A 1 83 ? -10.222 4.160 9.574 1.00 97.12 83 GLY A CA 1
ATOM 692 C C . GLY A 1 83 ? -9.474 2.944 10.123 1.00 97.12 83 GLY A C 1
ATOM 693 O O . GLY A 1 83 ? -9.123 2.922 11.301 1.00 97.12 83 GLY A O 1
ATOM 694 N N . LYS A 1 84 ? -9.266 1.917 9.292 1.00 98.00 84 LYS A N 1
ATOM 695 C CA . LYS A 1 84 ? -8.559 0.683 9.641 1.00 98.00 84 LYS A CA 1
ATOM 696 C C . LYS A 1 84 ? -7.129 0.743 9.119 1.00 98.00 84 LYS A C 1
ATOM 698 O O . LYS A 1 84 ? -6.887 1.253 8.025 1.00 98.00 84 LYS A O 1
ATOM 703 N N . TYR A 1 85 ? -6.186 0.191 9.875 1.00 98.19 85 TYR A N 1
ATOM 704 C CA . TYR A 1 85 ? -4.792 0.140 9.442 1.00 98.19 85 TYR A CA 1
ATOM 705 C C . TYR A 1 85 ? -4.565 -0.930 8.366 1.00 98.19 85 TYR A C 1
ATOM 707 O O . TYR A 1 85 ? -4.980 -2.077 8.517 1.00 98.19 85 TYR A O 1
ATOM 715 N N . ALA A 1 86 ? -3.850 -0.573 7.304 1.00 97.88 86 ALA A N 1
ATOM 716 C CA . ALA A 1 86 ? -3.332 -1.500 6.306 1.00 97.88 86 ALA A CA 1
ATOM 717 C C . ALA A 1 86 ? -1.838 -1.754 6.562 1.00 97.88 86 ALA A C 1
ATOM 719 O O . ALA A 1 86 ? -1.020 -0.842 6.448 1.00 97.88 86 ALA A O 1
ATOM 720 N N . ILE A 1 87 ? -1.472 -2.987 6.911 1.00 97.56 87 ILE A N 1
ATOM 721 C CA . ILE A 1 87 ? -0.072 -3.392 7.099 1.00 97.56 87 ILE A CA 1
ATOM 722 C C . ILE A 1 87 ? 0.391 -4.065 5.807 1.00 97.56 87 ILE A C 1
ATOM 724 O O . ILE A 1 87 ? 0.002 -5.189 5.506 1.00 97.56 87 ILE A O 1
ATOM 728 N N . LEU A 1 88 ? 1.181 -3.368 5.001 1.00 97.25 88 LEU A N 1
ATOM 729 C CA . LEU A 1 88 ? 1.503 -3.803 3.646 1.00 97.25 88 LEU A CA 1
ATOM 730 C C . LEU A 1 88 ? 2.909 -4.394 3.614 1.00 97.25 88 LEU A C 1
ATOM 732 O O . LEU A 1 88 ? 3.891 -3.692 3.852 1.00 97.25 88 LEU A O 1
ATOM 736 N N . VAL A 1 89 ? 3.008 -5.688 3.333 1.00 95.69 89 VAL A N 1
ATOM 737 C CA . VAL A 1 89 ? 4.290 -6.386 3.225 1.00 95.69 89 VAL A CA 1
ATOM 738 C C . VAL A 1 89 ? 4.462 -6.856 1.794 1.00 95.69 89 VAL A C 1
ATOM 740 O O . VAL A 1 89 ? 3.553 -7.431 1.213 1.00 95.69 89 VAL A O 1
ATOM 743 N N . SER A 1 90 ? 5.624 -6.593 1.219 1.00 96.69 90 SER A N 1
ATOM 744 C CA . SER A 1 90 ? 5.991 -7.032 -0.120 1.00 96.69 90 SER A CA 1
ATOM 745 C C . SER A 1 90 ? 7.205 -7.946 -0.029 1.00 96.69 90 SER A C 1
ATOM 747 O O . SER A 1 90 ? 8.218 -7.563 0.557 1.00 96.69 90 SER A O 1
ATOM 749 N N . GLN A 1 91 ? 7.093 -9.135 -0.620 1.00 95.38 91 GLN A N 1
ATOM 750 C CA . GLN A 1 91 ? 8.127 -10.165 -0.564 1.00 95.38 91 GLN A CA 1
ATOM 751 C C . GLN A 1 91 ? 9.170 -9.984 -1.669 1.00 95.38 91 GLN A C 1
ATOM 753 O O . GLN A 1 91 ? 8.816 -9.715 -2.824 1.00 95.38 91 GLN A O 1
ATOM 758 N N . GLY A 1 92 ? 10.445 -10.177 -1.350 1.00 95.31 92 GLY A N 1
ATOM 759 C CA . GLY A 1 92 ? 11.503 -10.332 -2.343 1.00 95.31 92 GLY A CA 1
ATOM 760 C C . GLY A 1 92 ? 12.909 -10.177 -1.775 1.00 95.31 92 GLY A C 1
ATOM 761 O O . GLY A 1 92 ? 13.104 -9.793 -0.628 1.00 95.31 92 GLY A O 1
ATOM 762 N N . ALA A 1 93 ? 13.912 -10.449 -2.610 1.00 95.44 93 ALA A N 1
ATOM 763 C CA . ALA A 1 93 ? 15.310 -10.388 -2.202 1.00 95.44 93 ALA A CA 1
ATOM 764 C C . ALA A 1 93 ? 15.758 -8.951 -1.882 1.00 95.44 93 ALA A C 1
ATOM 766 O O . ALA A 1 93 ? 15.411 -8.006 -2.598 1.00 95.44 93 ALA A O 1
ATOM 767 N N . GLN A 1 94 ? 16.603 -8.794 -0.855 1.00 96.31 94 GLN A N 1
ATOM 768 C CA . GLN A 1 94 ? 17.094 -7.492 -0.382 1.00 96.31 94 GLN A CA 1
ATOM 769 C C . GLN A 1 94 ? 17.747 -6.651 -1.486 1.00 96.31 94 GLN A C 1
ATOM 771 O O . GLN A 1 94 ? 17.598 -5.428 -1.505 1.00 96.31 94 GLN A O 1
ATOM 776 N N . ASN A 1 95 ? 18.465 -7.306 -2.400 1.00 96.69 95 ASN A N 1
ATOM 777 C CA . ASN A 1 95 ? 19.199 -6.687 -3.500 1.00 96.69 95 ASN A CA 1
ATOM 778 C C . ASN A 1 95 ? 18.377 -6.525 -4.793 1.00 96.69 95 ASN A C 1
ATOM 780 O O . ASN A 1 95 ? 18.902 -5.971 -5.761 1.00 96.69 95 ASN A O 1
ATOM 784 N N . ASP A 1 96 ? 17.110 -6.951 -4.829 1.00 97.12 96 ASP A N 1
ATOM 785 C CA . ASP A 1 96 ? 16.206 -6.684 -5.953 1.00 97.12 96 ASP A CA 1
ATOM 786 C C . ASP A 1 96 ? 15.603 -5.278 -5.827 1.00 97.12 96 ASP A C 1
ATOM 788 O O . ASP A 1 96 ? 14.468 -5.063 -5.393 1.00 97.12 96 ASP A O 1
ATOM 792 N N . LEU A 1 97 ? 16.420 -4.288 -6.187 1.00 97.31 97 LEU A N 1
ATOM 793 C CA . LEU A 1 97 ? 16.071 -2.875 -6.053 1.00 97.31 97 LEU A CA 1
ATOM 794 C C . LEU A 1 97 ? 14.918 -2.459 -6.975 1.00 97.31 97 LEU A C 1
ATOM 796 O O . LEU A 1 97 ? 14.154 -1.564 -6.623 1.00 97.31 97 LEU A O 1
ATOM 800 N N . ALA A 1 98 ? 14.771 -3.098 -8.139 1.00 97.44 98 ALA A N 1
ATOM 801 C CA . ALA A 1 98 ? 13.689 -2.786 -9.070 1.00 97.44 98 ALA A CA 1
ATOM 802 C C . ALA A 1 98 ? 12.336 -3.221 -8.494 1.00 97.44 98 ALA A C 1
ATOM 804 O O . ALA A 1 98 ? 11.386 -2.435 -8.466 1.00 97.44 98 ALA A O 1
ATOM 805 N N . ARG A 1 99 ? 12.275 -4.444 -7.957 1.00 97.69 99 ARG A N 1
ATOM 806 C CA . ARG A 1 99 ? 11.091 -4.978 -7.279 1.00 97.69 99 ARG A CA 1
ATOM 807 C C . ARG A 1 99 ? 10.756 -4.195 -6.017 1.00 97.69 99 ARG A C 1
ATOM 809 O O . ARG A 1 99 ? 9.591 -3.858 -5.799 1.00 97.69 99 ARG A O 1
ATOM 816 N N . GLN A 1 100 ? 11.768 -3.833 -5.232 1.00 97.88 100 GLN A N 1
ATOM 817 C CA . GLN A 1 100 ? 11.582 -2.981 -4.063 1.00 97.88 100 GLN A CA 1
ATOM 818 C C . GLN A 1 100 ? 11.022 -1.605 -4.439 1.00 97.88 100 GLN A C 1
ATOM 820 O O . GLN A 1 100 ? 10.067 -1.145 -3.812 1.00 97.88 100 GLN A O 1
ATOM 825 N N . GLN A 1 101 ? 11.568 -0.955 -5.472 1.00 98.56 101 GLN A N 1
ATOM 826 C CA . GLN A 1 101 ? 11.086 0.347 -5.931 1.00 98.56 101 GLN A CA 1
ATOM 827 C C . GLN A 1 101 ? 9.648 0.258 -6.446 1.00 98.56 101 GLN A C 1
ATOM 829 O O . GLN A 1 101 ? 8.845 1.138 -6.141 1.00 98.56 101 GLN A O 1
ATOM 834 N N . PHE A 1 102 ? 9.300 -0.812 -7.165 1.00 98.75 102 PHE A N 1
ATOM 835 C CA . PHE A 1 102 ? 7.931 -1.069 -7.609 1.00 98.75 102 PHE A CA 1
ATOM 836 C C . PHE A 1 102 ? 6.955 -1.206 -6.431 1.00 98.75 102 PHE A C 1
ATOM 838 O O . PHE A 1 102 ? 5.907 -0.552 -6.407 1.00 98.75 102 PHE A O 1
ATOM 845 N N . ALA A 1 103 ? 7.308 -2.012 -5.428 1.00 98.44 103 ALA A N 1
ATOM 846 C CA . ALA A 1 103 ? 6.493 -2.209 -4.233 1.00 98.44 103 ALA A CA 1
ATOM 847 C C . ALA A 1 103 ? 6.331 -0.916 -3.420 1.00 98.44 103 ALA A C 1
ATOM 849 O O . ALA A 1 103 ? 5.214 -0.538 -3.060 1.00 98.44 103 ALA A O 1
ATOM 850 N N . PHE A 1 104 ? 7.432 -0.198 -3.184 1.00 98.75 104 PHE A N 1
ATOM 851 C CA . PHE A 1 104 ? 7.407 1.047 -2.424 1.00 98.75 104 PHE A CA 1
ATOM 852 C C . PHE A 1 104 ? 6.622 2.147 -3.146 1.00 98.75 104 PHE A C 1
ATOM 854 O O . PHE A 1 104 ? 5.804 2.826 -2.527 1.00 98.75 104 PHE A O 1
ATOM 861 N N . ALA A 1 105 ? 6.797 2.295 -4.462 1.00 98.75 105 ALA A N 1
ATOM 862 C CA . ALA A 1 105 ? 5.999 3.224 -5.255 1.00 98.75 105 ALA A CA 1
ATOM 863 C C . ALA A 1 105 ? 4.505 2.862 -5.208 1.00 98.75 105 ALA A C 1
ATOM 865 O O . ALA A 1 105 ? 3.672 3.746 -5.021 1.00 98.75 105 ALA A O 1
ATOM 866 N N . SER A 1 106 ? 4.160 1.570 -5.277 1.00 98.81 106 SER A N 1
ATOM 867 C CA . SER A 1 106 ? 2.772 1.102 -5.133 1.00 98.81 106 SER A CA 1
ATOM 868 C C . SER A 1 106 ? 2.184 1.478 -3.769 1.00 98.81 106 SER A C 1
ATOM 870 O O . SER A 1 106 ? 1.058 1.965 -3.697 1.00 98.81 106 SER A O 1
ATOM 872 N N . TYR A 1 107 ? 2.960 1.344 -2.690 1.00 98.75 107 TYR A N 1
ATOM 873 C CA . TYR A 1 107 ? 2.567 1.814 -1.358 1.00 98.75 107 TYR A CA 1
ATOM 874 C C . TYR A 1 107 ? 2.319 3.328 -1.343 1.00 98.75 107 TYR A C 1
ATOM 876 O O . TYR A 1 107 ? 1.279 3.786 -0.867 1.00 98.75 107 TYR A O 1
ATOM 884 N N . MET A 1 108 ? 3.232 4.113 -1.916 1.00 98.69 108 MET A N 1
ATOM 885 C CA . MET A 1 108 ? 3.109 5.571 -1.973 1.00 98.69 108 MET A CA 1
ATOM 886 C C . MET A 1 108 ? 1.870 6.027 -2.761 1.00 98.69 108 MET A C 1
ATOM 888 O O . MET A 1 108 ? 1.265 7.046 -2.419 1.00 98.69 108 MET A O 1
ATOM 892 N N . LEU A 1 109 ? 1.423 5.260 -3.761 1.00 98.81 109 LEU A N 1
ATOM 893 C CA . LEU A 1 109 ? 0.175 5.544 -4.476 1.00 98.81 109 LEU A CA 1
ATOM 894 C C . LEU A 1 109 ? -1.079 5.443 -3.588 1.00 98.81 109 LEU A C 1
ATOM 896 O O . LEU A 1 109 ? -2.054 6.135 -3.871 1.00 98.81 109 LEU A O 1
ATOM 900 N N . VAL A 1 110 ? -1.063 4.638 -2.519 1.00 98.44 110 VAL A N 1
ATOM 901 C CA . VAL A 1 110 ? -2.260 4.357 -1.697 1.00 98.44 110 VAL A CA 1
ATOM 902 C C . VAL A 1 110 ? -2.173 4.842 -0.250 1.00 98.44 110 VAL A C 1
ATOM 904 O O . VAL A 1 110 ? -3.197 4.941 0.422 1.00 98.44 110 VAL A O 1
ATOM 907 N N . ALA A 1 111 ? -0.984 5.165 0.262 1.00 97.69 111 ALA A N 1
ATOM 908 C CA . ALA A 1 111 ? -0.798 5.569 1.655 1.00 97.69 111 ALA A CA 1
ATOM 909 C C . ALA A 1 111 ? -1.561 6.865 1.996 1.00 97.69 111 ALA A C 1
ATOM 911 O O . ALA A 1 111 ? -1.387 7.896 1.345 1.00 97.69 111 ALA A O 1
ATOM 912 N N . ASN A 1 112 ? -2.400 6.842 3.029 1.00 95.56 112 ASN A N 1
ATOM 913 C CA . ASN A 1 112 ? -3.226 7.980 3.443 1.00 95.56 112 ASN A CA 1
ATOM 914 C C . ASN A 1 112 ? -3.318 8.110 4.977 1.00 95.56 112 ASN A C 1
ATOM 916 O O . ASN A 1 112 ? -4.367 8.427 5.530 1.00 95.56 112 ASN A O 1
ATOM 920 N N . GLY A 1 113 ? -2.213 7.824 5.672 1.00 94.88 113 GLY A N 1
ATOM 921 C CA . GLY A 1 113 ? -2.077 7.977 7.127 1.00 94.88 113 GLY A CA 1
ATOM 922 C C . GLY A 1 113 ? -2.455 6.748 7.961 1.00 94.88 113 GLY A C 1
ATOM 923 O O . GLY A 1 113 ? -2.048 6.664 9.114 1.00 94.88 113 GLY A O 1
ATOM 924 N N . PHE A 1 114 ? -3.149 5.769 7.375 1.00 97.56 114 PHE A N 1
ATOM 925 C CA . PHE A 1 114 ? -3.519 4.504 8.025 1.00 97.56 114 PHE A CA 1
ATOM 926 C C . PHE A 1 114 ? -2.857 3.297 7.344 1.00 97.56 114 PHE A C 1
ATOM 928 O O . PHE A 1 114 ? -3.420 2.209 7.307 1.00 97.56 114 PHE A O 1
ATOM 935 N N . ALA A 1 115 ? -1.662 3.468 6.782 1.00 98.00 115 ALA A N 1
ATOM 936 C CA . ALA A 1 115 ? -0.914 2.378 6.166 1.00 98.00 115 ALA A CA 1
ATOM 937 C C . ALA A 1 115 ? 0.543 2.370 6.627 1.00 98.00 115 ALA A C 1
ATOM 939 O O . ALA A 1 115 ? 1.139 3.424 6.849 1.00 98.00 115 ALA A O 1
ATOM 940 N N . SER A 1 116 ? 1.112 1.175 6.738 1.00 97.44 116 SER A N 1
ATOM 941 C CA . SER A 1 116 ? 2.545 0.946 6.910 1.00 97.44 116 SER A CA 1
ATOM 942 C C . SER A 1 116 ? 3.053 0.028 5.805 1.00 97.44 116 SER A C 1
ATOM 944 O O . SER A 1 116 ? 2.275 -0.710 5.202 1.00 97.44 116 SER A O 1
ATOM 946 N N . PHE A 1 117 ? 4.354 0.088 5.526 1.00 97.62 117 PHE A N 1
ATOM 947 C CA . PHE A 1 117 ? 4.974 -0.686 4.459 1.00 97.62 117 PHE A CA 1
ATOM 948 C C . PHE A 1 117 ? 6.275 -1.339 4.906 1.00 97.62 117 PHE A C 1
ATOM 950 O O . PHE A 1 117 ? 7.079 -0.721 5.608 1.00 97.62 117 PHE A O 1
ATOM 957 N N . ARG A 1 118 ? 6.496 -2.569 4.441 1.00 95.50 118 ARG A N 1
ATOM 958 C CA . ARG A 1 118 ? 7.763 -3.287 4.554 1.00 95.50 118 ARG A CA 1
ATOM 959 C C . ARG A 1 118 ? 8.040 -4.054 3.263 1.00 95.50 118 ARG A C 1
ATOM 961 O O . ARG A 1 118 ? 7.184 -4.789 2.791 1.00 95.50 118 ARG A O 1
ATOM 968 N N . TYR A 1 119 ? 9.263 -3.938 2.754 1.00 97.12 119 TYR A N 1
ATOM 969 C CA . TYR A 1 119 ? 9.810 -4.857 1.758 1.00 97.12 119 TYR A CA 1
ATOM 970 C C . TYR A 1 119 ? 10.840 -5.753 2.446 1.00 97.12 119 TYR A C 1
ATOM 972 O O . TYR A 1 119 ? 11.768 -5.232 3.071 1.00 97.12 119 TYR A O 1
ATOM 980 N N . ALA A 1 120 ? 10.627 -7.063 2.408 1.00 94.06 120 ALA A N 1
ATOM 981 C CA . ALA A 1 120 ? 11.467 -8.050 3.076 1.00 94.06 120 ALA A CA 1
ATOM 982 C C . ALA A 1 120 ? 11.327 -9.419 2.408 1.00 94.06 120 ALA A C 1
ATOM 984 O O . ALA A 1 120 ? 10.505 -9.592 1.517 1.00 94.06 120 ALA A O 1
ATOM 985 N N . ASP A 1 121 ? 12.104 -10.383 2.872 1.00 92.31 121 ASP A N 1
ATOM 986 C CA . ASP A 1 121 ? 11.918 -11.794 2.566 1.00 92.31 121 ASP A CA 1
ATOM 987 C C . ASP A 1 121 ? 11.450 -12.521 3.838 1.00 92.31 121 ASP A C 1
ATOM 989 O O . ASP A 1 121 ? 11.800 -12.124 4.958 1.00 92.31 121 ASP A O 1
ATOM 993 N N . ALA A 1 122 ? 10.615 -13.547 3.676 1.00 87.94 122 ALA A N 1
ATOM 994 C CA . ALA A 1 122 ? 10.033 -14.294 4.786 1.00 87.94 122 ALA A CA 1
ATOM 995 C C . ALA A 1 122 ? 11.070 -15.074 5.609 1.00 87.94 122 ALA A C 1
ATOM 997 O O . ALA A 1 122 ? 10.807 -15.404 6.760 1.00 87.94 122 ALA A O 1
ATOM 998 N N . ASP A 1 123 ? 12.277 -15.303 5.103 1.00 90.81 123 ASP A N 1
ATOM 999 C CA . ASP A 1 123 ? 13.355 -15.885 5.902 1.00 90.81 123 ASP A CA 1
ATOM 1000 C C . ASP A 1 123 ? 14.027 -14.856 6.839 1.00 90.81 123 ASP A C 1
ATOM 1002 O O . ASP A 1 123 ? 14.831 -15.230 7.692 1.00 90.81 123 ASP A O 1
ATOM 1006 N N . TYR A 1 124 ? 13.668 -13.567 6.743 1.00 89.88 124 TYR A N 1
ATOM 1007 C CA . TYR A 1 124 ? 14.334 -12.450 7.429 1.00 89.88 124 TYR A CA 1
ATOM 1008 C C . TYR A 1 124 ? 13.362 -11.573 8.237 1.00 89.88 124 TYR A C 1
ATOM 1010 O O . TYR A 1 124 ? 13.397 -10.338 8.191 1.00 89.88 124 TYR A O 1
ATOM 1018 N N . TYR A 1 125 ? 12.447 -12.185 8.998 1.00 82.62 125 TYR A N 1
ATOM 1019 C CA . TYR A 1 125 ? 11.422 -11.455 9.764 1.00 82.62 125 TYR A CA 1
ATOM 1020 C C . TYR A 1 125 ? 11.975 -10.461 10.801 1.00 82.62 125 TYR A C 1
ATOM 1022 O O . TYR A 1 125 ? 11.269 -9.501 11.124 1.00 82.62 125 TYR A O 1
ATOM 1030 N N . ASP A 1 126 ? 13.202 -10.653 11.280 1.00 88.81 126 ASP A N 1
ATOM 1031 C CA . ASP A 1 126 ? 13.893 -9.838 12.286 1.00 88.81 126 ASP A CA 1
ATOM 1032 C C . ASP A 1 126 ? 14.743 -8.694 11.704 1.00 88.81 126 ASP A C 1
ATOM 1034 O O . ASP A 1 126 ? 15.290 -7.887 12.459 1.00 88.81 126 ASP A O 1
ATOM 1038 N N . GLU A 1 127 ? 14.805 -8.562 10.377 1.00 91.62 127 GLU A N 1
ATOM 1039 C CA . GLU A 1 127 ? 15.592 -7.526 9.713 1.00 91.62 127 GLU A CA 1
ATOM 1040 C C . GLU A 1 127 ? 14.756 -6.341 9.204 1.00 91.62 127 GLU A C 1
ATOM 1042 O O . GLU A 1 127 ? 13.648 -6.483 8.676 1.00 91.62 127 GLU A O 1
ATOM 1047 N N . ALA A 1 128 ? 15.342 -5.144 9.292 1.00 89.81 128 ALA A N 1
ATOM 1048 C CA . ALA A 1 128 ? 14.816 -3.925 8.689 1.00 89.81 128 ALA A CA 1
ATOM 1049 C C . ALA A 1 128 ? 15.755 -3.445 7.577 1.00 89.81 128 ALA A C 1
ATOM 1051 O O . ALA A 1 128 ? 16.846 -2.932 7.834 1.00 89.81 128 ALA A O 1
ATOM 1052 N N . TRP A 1 129 ? 15.325 -3.605 6.328 1.00 95.19 129 TRP A N 1
ATOM 1053 C CA . TRP A 1 129 ? 16.091 -3.174 5.165 1.00 95.19 129 TRP A CA 1
ATOM 1054 C C . TRP A 1 129 ? 15.768 -1.723 4.818 1.00 95.19 129 TRP A C 1
ATOM 1056 O O . TRP A 1 129 ? 14.614 -1.359 4.582 1.00 95.19 129 TRP A O 1
ATOM 1066 N N . MET A 1 130 ? 16.803 -0.885 4.795 1.00 94.94 130 MET A N 1
ATOM 1067 C CA . MET A 1 130 ? 16.676 0.547 4.541 1.00 94.94 130 MET A CA 1
ATOM 1068 C C . MET A 1 130 ? 17.142 0.865 3.125 1.00 94.94 130 MET A C 1
ATOM 1070 O O . MET A 1 130 ? 18.274 0.556 2.759 1.00 94.94 130 MET A O 1
ATOM 1074 N N . TYR A 1 131 ? 16.279 1.522 2.355 1.00 97.00 131 TYR A N 1
ATOM 1075 C CA . TYR A 1 131 ? 16.530 1.880 0.963 1.00 97.00 131 TYR A CA 1
ATOM 1076 C C . TYR A 1 131 ? 16.607 3.401 0.810 1.00 97.00 131 TYR A C 1
ATOM 1078 O O . TYR A 1 131 ? 15.927 4.145 1.518 1.00 97.00 131 TYR A O 1
ATOM 1086 N N . GLU A 1 132 ? 17.436 3.883 -0.118 1.00 95.69 132 GLU A N 1
ATOM 1087 C CA . GLU A 1 132 ? 17.633 5.327 -0.322 1.00 95.69 132 GLU A CA 1
ATOM 1088 C C . GLU A 1 132 ? 16.344 6.042 -0.755 1.00 95.69 132 GLU A C 1
ATOM 1090 O O . GLU A 1 132 ? 16.097 7.179 -0.350 1.00 95.69 132 GLU A O 1
ATOM 1095 N N . ASN A 1 133 ? 15.468 5.360 -1.501 1.00 96.50 133 ASN A N 1
ATOM 1096 C CA . ASN A 1 133 ? 14.185 5.913 -1.940 1.00 96.50 133 ASN A CA 1
ATOM 1097 C C . ASN A 1 133 ? 13.227 6.253 -0.781 1.00 96.50 133 ASN A C 1
ATOM 1099 O O . ASN A 1 133 ? 12.338 7.082 -0.966 1.00 96.50 133 ASN A O 1
ATOM 1103 N N . TYR A 1 134 ? 13.434 5.712 0.425 1.00 96.06 134 TYR A N 1
ATOM 1104 C CA . TYR A 1 134 ? 12.644 6.063 1.613 1.00 96.06 134 TYR A CA 1
ATOM 1105 C C . TYR A 1 134 ? 12.934 7.471 2.141 1.00 96.06 134 TYR A C 1
ATOM 1107 O O . TYR A 1 134 ? 12.156 8.009 2.925 1.00 96.06 134 TYR A O 1
ATOM 1115 N N . ARG A 1 135 ? 14.059 8.073 1.739 1.00 95.38 135 ARG A N 1
ATOM 1116 C CA . ARG A 1 135 ? 14.505 9.389 2.221 1.00 95.38 135 ARG A CA 1
ATOM 1117 C C . ARG A 1 135 ? 14.103 10.540 1.298 1.00 95.38 135 ARG A C 1
ATOM 1119 O O . ARG A 1 135 ? 14.436 11.688 1.585 1.00 95.38 135 ARG A O 1
ATOM 1126 N N . LEU A 1 136 ? 13.412 10.255 0.192 1.00 96.00 136 LEU A N 1
ATOM 1127 C CA . LEU A 1 136 ? 12.991 11.275 -0.765 1.00 96.00 136 LEU A CA 1
ATOM 1128 C C . LEU A 1 136 ? 11.933 12.196 -0.140 1.00 96.00 136 LEU A C 1
ATOM 1130 O O . LEU A 1 136 ? 10.871 11.753 0.292 1.00 96.00 136 LEU A O 1
ATOM 1134 N N . ALA A 1 137 ? 12.220 13.498 -0.116 1.00 96.38 137 ALA A N 1
ATOM 1135 C CA . ALA A 1 137 ? 11.387 14.516 0.524 1.00 96.38 137 ALA A CA 1
ATOM 1136 C C . ALA A 1 137 ? 10.205 14.964 -0.360 1.00 96.38 137 ALA A C 1
ATOM 1138 O O . ALA A 1 137 ? 10.056 16.147 -0.664 1.00 96.38 137 ALA A O 1
ATOM 1139 N N . LEU A 1 138 ? 9.355 14.015 -0.765 1.00 97.50 138 LEU A N 1
ATOM 1140 C CA . LEU A 1 138 ? 8.190 14.259 -1.629 1.00 97.50 138 LEU A CA 1
ATOM 1141 C C . LEU A 1 138 ? 7.157 15.216 -1.009 1.00 97.50 138 LEU A C 1
ATOM 1143 O O . LEU A 1 138 ? 6.440 15.885 -1.747 1.00 97.50 138 LEU A O 1
ATOM 1147 N N . GLY A 1 139 ? 7.101 15.313 0.321 1.00 96.81 139 GLY A N 1
ATOM 1148 C CA . GLY A 1 139 ? 6.086 16.089 1.037 1.00 96.81 139 GLY A CA 1
ATOM 1149 C C . GLY A 1 139 ? 4.743 15.361 1.120 1.00 96.81 139 GLY A C 1
ATOM 1150 O O . GLY A 1 139 ? 4.677 14.139 0.964 1.00 96.81 139 GLY A O 1
ATOM 1151 N N . ALA A 1 140 ? 3.673 16.097 1.408 1.00 97.00 140 ALA A N 1
ATOM 1152 C CA . ALA A 1 140 ? 2.332 15.531 1.507 1.00 97.00 140 ALA A CA 1
ATOM 1153 C C . ALA A 1 140 ? 1.774 15.130 0.125 1.00 97.00 140 ALA A C 1
ATOM 1155 O O . ALA A 1 140 ? 2.083 15.777 -0.882 1.00 97.00 140 ALA A O 1
ATOM 1156 N N . PRO A 1 141 ? 0.933 14.081 0.043 1.00 97.62 141 PRO A N 1
ATOM 1157 C CA . PRO A 1 141 ? 0.199 13.779 -1.180 1.00 97.62 141 PRO A CA 1
ATOM 1158 C C . PRO A 1 141 ? -0.829 14.879 -1.478 1.00 97.62 141 PRO A C 1
ATOM 1160 O O . PRO A 1 141 ? -1.541 15.335 -0.586 1.00 97.62 141 PRO A O 1
ATOM 1163 N N . LEU A 1 142 ? -0.953 15.263 -2.749 1.00 97.94 142 LEU A N 1
ATOM 1164 C CA . LEU A 1 142 ? -1.881 16.307 -3.210 1.00 97.94 142 LEU A CA 1
ATOM 1165 C C . LEU A 1 142 ? -3.269 15.767 -3.585 1.00 97.94 142 LEU A C 1
ATOM 1167 O O . LEU A 1 142 ? -4.178 16.535 -3.897 1.00 97.94 142 LEU A O 1
ATOM 1171 N N . GLY A 1 143 ? -3.445 14.448 -3.563 1.00 96.94 143 GLY A N 1
ATOM 1172 C CA . GLY A 1 143 ? -4.702 13.794 -3.896 1.00 96.94 143 GLY A CA 1
ATOM 1173 C C . GLY A 1 143 ? -4.591 12.275 -3.892 1.00 96.94 143 GLY A C 1
ATOM 1174 O O . GLY A 1 143 ? -3.589 11.706 -3.448 1.00 96.94 143 GLY A O 1
ATOM 1175 N N . MET A 1 144 ? -5.642 11.625 -4.386 1.00 97.00 144 MET A N 1
ATOM 1176 C CA . MET A 1 144 ? -5.642 10.189 -4.673 1.00 97.00 144 MET A CA 1
ATOM 1177 C C . MET A 1 144 ? -4.821 9.894 -5.931 1.00 97.00 144 MET A C 1
ATOM 1179 O O . MET A 1 144 ? -4.589 10.786 -6.751 1.00 97.00 144 MET A O 1
ATOM 1183 N N . ARG A 1 145 ? -4.401 8.637 -6.103 1.00 98.31 145 ARG A N 1
ATOM 1184 C CA . ARG A 1 145 ? -3.800 8.197 -7.366 1.00 98.31 145 ARG A CA 1
ATOM 1185 C C . ARG A 1 145 ? -4.797 8.309 -8.528 1.00 98.31 145 ARG A C 1
ATOM 1187 O O . ARG A 1 145 ? -6.002 8.148 -8.341 1.00 98.31 145 ARG A O 1
ATOM 1194 N N . TYR A 1 146 ? -4.293 8.533 -9.732 1.00 98.50 146 TYR A N 1
ATOM 1195 C CA . TYR A 1 146 ? -5.061 8.605 -10.973 1.00 98.50 146 TYR A CA 1
ATOM 1196 C C . TYR A 1 146 ? -4.325 7.878 -12.101 1.00 98.50 146 TYR A C 1
ATOM 1198 O O . TYR A 1 146 ? -3.124 7.627 -12.008 1.00 98.50 146 TYR A O 1
ATOM 1206 N N . GLN A 1 147 ? -5.040 7.506 -13.162 1.00 97.81 147 GLN A N 1
ATOM 1207 C CA . GLN A 1 147 ? -4.415 6.919 -14.347 1.00 97.81 147 GLN A CA 1
ATOM 1208 C C . GLN A 1 147 ? -3.879 8.009 -15.272 1.00 97.81 147 GLN A C 1
ATOM 1210 O O . GLN A 1 147 ? -4.580 8.975 -15.573 1.00 97.81 147 GLN A O 1
ATOM 1215 N N . GLU A 1 148 ? -2.666 7.809 -15.775 1.00 96.62 148 GLU A N 1
ATOM 1216 C CA . GLU A 1 148 ? -2.081 8.599 -16.851 1.00 96.62 148 GLU A CA 1
ATOM 1217 C C . GLU A 1 148 ? -1.389 7.661 -17.849 1.00 96.62 148 GLU A C 1
ATOM 1219 O O . GLU A 1 148 ? -0.375 7.026 -17.551 1.00 96.62 148 GLU A O 1
ATOM 1224 N N . GLY A 1 149 ? -1.961 7.542 -19.050 1.00 92.69 149 GLY A N 1
ATOM 1225 C CA . GLY A 1 149 ? -1.509 6.552 -20.027 1.00 92.69 149 GLY A CA 1
ATOM 1226 C C . GLY A 1 149 ? -1.699 5.121 -19.509 1.00 92.69 149 GLY A C 1
ATOM 1227 O O . GLY A 1 149 ? -2.799 4.755 -19.103 1.00 92.69 149 GLY A O 1
ATOM 1228 N N . GLY A 1 150 ? -0.637 4.312 -19.552 1.00 90.81 150 GLY A N 1
ATOM 1229 C CA . GLY A 1 150 ? -0.625 2.941 -19.017 1.00 90.81 150 GLY A CA 1
ATOM 1230 C C . GLY A 1 150 ? -0.291 2.840 -17.524 1.00 90.81 150 GLY A C 1
ATOM 1231 O O . GLY A 1 150 ? -0.390 1.757 -16.953 1.00 90.81 150 GLY A O 1
ATOM 1232 N N . ALA A 1 151 ? 0.077 3.955 -16.888 1.00 97.69 151 ALA A N 1
ATOM 1233 C CA . ALA A 1 151 ? 0.565 3.980 -15.518 1.00 97.69 151 ALA A CA 1
ATOM 1234 C C . ALA A 1 151 ? -0.445 4.613 -14.555 1.00 97.69 151 ALA A C 1
ATOM 1236 O O . ALA A 1 151 ? -1.299 5.423 -14.923 1.00 97.69 151 ALA A O 1
ATOM 1237 N N . TRP A 1 152 ? -0.297 4.273 -13.283 1.00 98.75 152 TRP A N 1
ATOM 1238 C CA . TRP A 1 152 ? -0.906 4.977 -12.168 1.00 98.75 152 TRP A CA 1
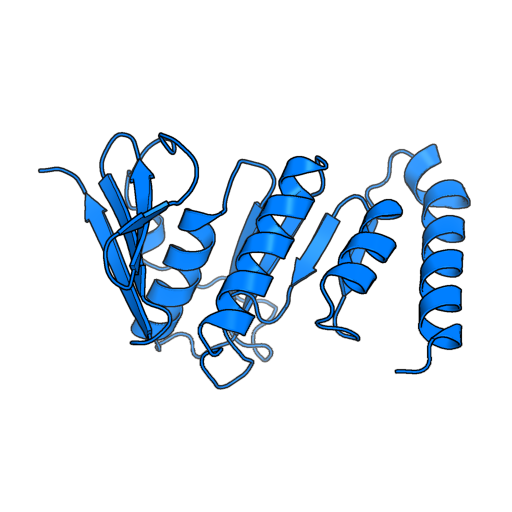ATOM 1239 C C . TRP A 1 152 ? 0.060 6.013 -11.629 1.00 98.75 152 TRP A C 1
ATOM 1241 O O . TRP A 1 152 ? 1.252 5.740 -11.502 1.00 98.75 152 TRP A O 1
ATOM 1251 N N . ARG A 1 153 ? -0.455 7.190 -11.288 1.00 98.69 153 ARG A N 1
ATOM 1252 C CA . ARG A 1 153 ? 0.319 8.305 -10.751 1.00 98.69 153 ARG A CA 1
ATOM 1253 C C . ARG A 1 153 ? -0.308 8.878 -9.505 1.00 98.69 153 ARG A C 1
ATOM 1255 O O . ARG A 1 153 ? -1.523 8.839 -9.345 1.00 98.69 153 ARG A O 1
ATOM 1262 N N . ARG A 1 154 ? 0.526 9.445 -8.641 1.00 98.75 154 ARG A N 1
ATOM 1263 C CA . ARG A 1 154 ? 0.093 10.281 -7.527 1.00 98.75 154 ARG A CA 1
ATOM 1264 C C . ARG A 1 154 ? 1.066 11.427 -7.345 1.00 98.75 154 ARG A C 1
ATOM 1266 O O . ARG A 1 154 ? 2.275 11.214 -7.256 1.00 98.75 154 ARG A O 1
ATOM 1273 N N . ASP A 1 155 ? 0.507 12.623 -7.254 1.00 98.50 155 ASP A N 1
ATOM 1274 C CA . ASP A 1 155 ? 1.281 13.836 -7.054 1.00 98.50 155 ASP A CA 1
ATOM 1275 C C . ASP A 1 155 ? 1.463 14.139 -5.574 1.00 98.50 155 ASP A C 1
ATOM 1277 O O . ASP A 1 155 ? 0.568 13.940 -4.747 1.00 98.50 155 ASP A O 1
ATOM 1281 N N . PHE A 1 156 ? 2.641 14.660 -5.272 1.00 98.69 156 PHE A N 1
ATOM 1282 C CA . 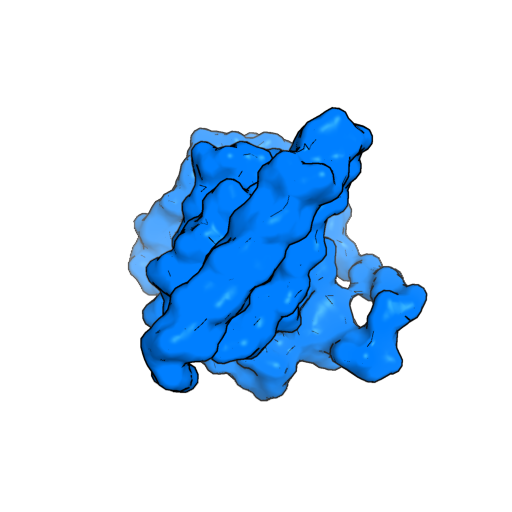PHE A 1 156 ? 3.066 15.129 -3.968 1.00 98.69 156 PHE A CA 1
ATOM 1283 C C . PHE A 1 156 ? 3.536 16.586 -4.084 1.00 98.69 156 PHE A C 1
ATOM 1285 O O . PHE A 1 156 ? 3.768 17.114 -5.181 1.00 98.69 156 PHE A O 1
ATOM 1292 N N . GLU A 1 157 ? 3.666 17.268 -2.949 1.00 98.38 157 GLU A N 1
ATOM 1293 C CA . GLU A 1 157 ? 4.097 18.671 -2.893 1.00 98.38 157 GLU A CA 1
ATOM 1294 C C . GLU A 1 157 ? 5.384 18.917 -3.699 1.00 98.38 157 GLU A C 1
ATOM 1296 O O . GLU A 1 157 ? 5.421 19.820 -4.539 1.00 98.38 157 GLU A O 1
ATOM 1301 N N . ASN A 1 158 ? 6.381 18.042 -3.552 1.00 98.38 158 ASN A N 1
ATOM 1302 C CA . ASN A 1 158 ? 7.719 18.181 -4.132 1.00 98.38 158 ASN A CA 1
ATOM 1303 C C . ASN A 1 158 ? 8.060 17.099 -5.165 1.00 98.38 158 ASN A C 1
ATOM 1305 O O . ASN A 1 158 ? 9.233 16.903 -5.470 1.00 98.38 158 ASN A O 1
ATOM 1309 N N . GLY A 1 159 ? 7.079 16.372 -5.703 1.00 98.25 159 GLY A N 1
ATOM 1310 C CA . GLY A 1 159 ? 7.360 15.305 -6.662 1.00 98.25 159 GLY A CA 1
ATOM 1311 C C . GLY A 1 159 ? 6.141 14.512 -7.099 1.00 98.25 159 GLY A C 1
ATOM 1312 O O . GLY A 1 159 ? 5.011 14.859 -6.763 1.00 98.25 159 GLY A O 1
ATOM 1313 N N . THR A 1 160 ? 6.389 13.436 -7.833 1.00 98.50 160 THR A N 1
ATOM 1314 C CA . THR A 1 160 ? 5.361 12.531 -8.350 1.00 98.50 160 THR A CA 1
ATOM 1315 C C . THR A 1 160 ? 5.852 11.091 -8.224 1.00 98.50 160 THR A C 1
ATOM 1317 O O . THR A 1 160 ? 7.032 10.790 -8.412 1.00 98.50 160 THR A O 1
ATOM 1320 N N . VAL A 1 161 ? 4.931 10.187 -7.897 1.00 98.75 161 VAL A N 1
ATOM 1321 C CA . VAL A 1 161 ? 5.155 8.738 -7.915 1.00 98.75 161 VAL A CA 1
ATOM 1322 C C . VAL A 1 161 ? 4.356 8.136 -9.060 1.00 98.75 161 VAL A C 1
ATOM 1324 O O . VAL A 1 161 ? 3.212 8.531 -9.285 1.00 98.75 161 VAL A O 1
ATOM 1327 N N . SER A 1 162 ? 4.938 7.167 -9.764 1.00 98.69 162 SER A N 1
ATOM 1328 C CA . SER A 1 162 ? 4.266 6.411 -10.817 1.00 98.69 162 SER A CA 1
ATOM 1329 C C . SER A 1 162 ? 4.544 4.911 -10.736 1.00 98.69 162 SER A C 1
ATOM 1331 O O . SER A 1 162 ? 5.631 4.501 -10.328 1.00 98.69 162 SER A O 1
ATOM 1333 N N . VAL A 1 163 ? 3.563 4.097 -11.132 1.00 98.81 163 VAL A N 1
ATOM 1334 C CA . VAL A 1 163 ? 3.672 2.636 -11.252 1.00 98.81 163 VAL A CA 1
ATOM 1335 C C . VAL A 1 163 ? 2.952 2.178 -12.513 1.00 98.81 163 VAL A C 1
ATOM 1337 O O . VAL A 1 163 ? 1.775 2.480 -12.698 1.00 98.81 163 VAL A O 1
ATOM 1340 N N . ASP A 1 164 ? 3.636 1.413 -13.356 1.00 98.44 164 ASP A N 1
ATOM 1341 C CA . ASP A 1 164 ? 3.038 0.692 -14.474 1.00 98.44 164 ASP A CA 1
ATOM 1342 C C . ASP A 1 164 ? 3.029 -0.813 -14.156 1.00 98.44 164 ASP A C 1
ATOM 1344 O O . ASP A 1 164 ? 4.067 -1.480 -14.256 1.00 98.44 164 ASP A O 1
ATOM 1348 N N . PRO A 1 165 ? 1.877 -1.376 -13.748 1.00 97.75 165 PRO A N 1
ATOM 1349 C CA . PRO A 1 165 ? 1.797 -2.779 -13.363 1.00 97.75 165 PRO A CA 1
ATOM 1350 C C . PRO A 1 165 ? 1.835 -3.738 -14.559 1.00 97.75 165 PRO A C 1
ATOM 1352 O O . PRO A 1 165 ? 2.029 -4.928 -14.352 1.00 97.75 165 PRO A O 1
ATOM 1355 N N . ALA A 1 166 ? 1.656 -3.268 -15.799 1.00 97.50 166 ALA A N 1
ATOM 1356 C CA . ALA A 1 166 ? 1.764 -4.127 -16.980 1.00 97.50 166 ALA A CA 1
ATOM 1357 C C . ALA A 1 166 ? 3.228 -4.349 -17.382 1.00 97.50 166 ALA A C 1
ATOM 1359 O O . ALA A 1 166 ? 3.584 -5.422 -17.868 1.00 97.50 166 ALA A O 1
ATOM 1360 N N . TRP A 1 167 ? 4.068 -3.337 -17.162 1.00 97.38 167 TRP A N 1
ATOM 1361 C CA . TRP A 1 167 ? 5.496 -3.378 -17.484 1.00 97.38 167 TRP A CA 1
ATOM 1362 C C . TRP A 1 167 ? 6.397 -3.598 -16.267 1.00 97.38 167 TRP A C 1
ATOM 1364 O O . TRP A 1 167 ? 7.609 -3.731 -16.431 1.00 97.38 167 TRP A O 1
ATOM 1374 N N . HIS A 1 168 ? 5.818 -3.658 -15.066 1.00 96.88 168 HIS A N 1
ATOM 1375 C CA . HIS A 1 168 ? 6.529 -3.804 -13.794 1.00 96.88 168 HIS A CA 1
ATOM 1376 C C . HIS A 1 168 ? 7.575 -2.703 -13.566 1.00 96.88 168 HIS A C 1
ATOM 1378 O O . HIS A 1 168 ? 8.664 -2.947 -13.047 1.00 96.88 168 HIS A O 1
ATOM 1384 N N . THR A 1 169 ? 7.250 -1.475 -13.971 1.00 98.06 169 THR A N 1
ATOM 1385 C CA . THR A 1 169 ? 8.124 -0.311 -13.804 1.00 98.06 169 THR A CA 1
ATOM 1386 C C . THR A 1 169 ? 7.519 0.680 -12.822 1.00 98.06 169 THR A C 1
ATOM 1388 O O . THR A 1 169 ? 6.304 0.753 -12.639 1.00 98.06 169 THR A O 1
ATOM 1391 N N . ALA A 1 170 ? 8.380 1.441 -12.152 1.00 98.31 170 ALA A N 1
ATOM 1392 C CA . ALA A 1 170 ? 7.959 2.474 -11.221 1.00 98.31 170 ALA A CA 1
ATOM 1393 C C . ALA A 1 170 ? 8.954 3.633 -11.194 1.00 98.31 170 ALA A C 1
ATOM 1395 O O . ALA A 1 170 ? 10.164 3.429 -11.319 1.00 98.31 170 ALA A O 1
ATOM 1396 N N . GLY A 1 171 ? 8.443 4.841 -10.978 1.00 97.88 171 GLY A N 1
ATOM 1397 C CA . GLY A 1 171 ? 9.226 6.068 -10.881 1.00 97.88 171 GLY A CA 1
ATOM 1398 C C . GLY A 1 171 ? 8.878 6.848 -9.622 1.00 97.88 171 GLY A C 1
ATOM 1399 O O . GLY A 1 171 ? 7.708 6.950 -9.254 1.00 97.88 171 GLY A O 1
ATOM 1400 N N . ILE A 1 172 ? 9.897 7.405 -8.970 1.00 98.19 172 ILE A N 1
ATOM 1401 C CA . ILE A 1 172 ? 9.745 8.365 -7.876 1.00 98.19 172 ILE A CA 1
ATOM 1402 C C . ILE A 1 172 ? 10.619 9.562 -8.225 1.00 98.19 172 ILE A C 1
ATOM 1404 O O . ILE A 1 172 ? 11.845 9.465 -8.205 1.00 98.19 172 ILE A O 1
ATOM 1408 N N . GLU A 1 173 ? 9.987 10.671 -8.582 1.00 97.25 173 GLU A N 1
ATOM 1409 C CA . GLU A 1 173 ? 10.664 11.834 -9.150 1.00 97.25 173 GLU A CA 1
ATOM 1410 C C . GLU A 1 173 ? 10.414 13.058 -8.274 1.00 97.25 173 GLU A C 1
ATOM 1412 O O . GLU A 1 173 ? 9.270 13.370 -7.942 1.00 97.25 173 GLU A O 1
ATOM 1417 N N . LEU A 1 174 ? 11.487 13.756 -7.895 1.00 97.12 174 LEU A N 1
ATOM 1418 C CA . LEU A 1 174 ? 11.386 15.071 -7.267 1.00 97.12 174 LEU A CA 1
ATOM 1419 C C . LEU A 1 174 ? 11.181 16.135 -8.345 1.00 97.12 174 LEU A C 1
ATOM 1421 O O . LEU A 1 174 ? 11.739 16.045 -9.440 1.00 97.12 174 LEU A O 1
ATOM 1425 N N . LYS A 1 175 ? 10.406 17.166 -8.013 1.00 93.06 175 LYS A N 1
ATOM 1426 C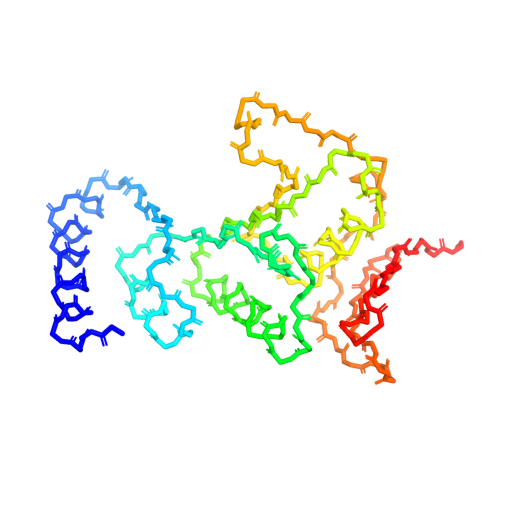 CA . LYS A 1 175 ? 10.333 18.378 -8.827 1.00 93.06 175 LYS A CA 1
ATOM 1427 C C . LYS A 1 175 ? 11.720 19.046 -8.865 1.00 93.06 175 LYS A C 1
ATOM 1429 O O . LYS A 1 175 ? 12.437 18.981 -7.864 1.00 93.06 175 LYS A O 1
ATOM 1434 N N . PRO A 1 176 ? 12.094 19.641 -10.008 1.00 79.88 176 PRO A N 1
ATOM 1435 C CA . PRO A 1 176 ? 13.351 20.369 -10.155 1.00 79.88 176 PRO A CA 1
ATOM 1436 C C . PRO A 1 176 ? 13.424 21.622 -9.275 1.00 79.88 176 PRO A C 1
ATOM 1438 O O . PRO A 1 176 ? 12.355 22.188 -8.942 1.00 79.88 176 PRO A O 1
#